Protein AF-A0A945V4K1-F1 (afdb_monomer_lite)

Foldseek 3Di:
DQPADLVQLVLLQLLLVLCVVLPNNVLSVLSPVCSVRSHPVSVVVSVVVLVVDDPVSNVSSVVNSVVVVVVPPPDPDPDDFPQDQDPVVRDTDGDD

Secondary structure (DSSP, 8-state):
--SS-HHHHHHHHHHHHHHHHTT-HHHHHHHHHHHHH--HHHHHHHHHHHHTS-HHHHHHHHHHHHHHHHT----S-------EEETTTTEEE---

pLDDT: mean 80.48, std 18.67, range [37.75, 96.69]

Structure (mmCIF, N/CA/C/O backbone):
data_AF-A0A945V4K1-F1
#
_entry.id   AF-A0A945V4K1-F1
#
loop_
_atom_site.group_PDB
_atom_site.id
_atom_site.type_symbol
_atom_site.label_atom_id
_atom_site.label_alt_id
_atom_site.label_comp_id
_atom_site.label_asym_id
_atom_site.label_entity_id
_atom_site.label_seq_id
_atom_site.pdbx_PDB_ins_code
_atom_site.Cartn_x
_atom_site.Cartn_y
_atom_site.Cartn_z
_atom_site.occupancy
_atom_site.B_iso_or_equiv
_atom_site.auth_seq_id
_atom_site.auth_comp_id
_atom_site.auth_asym_id
_atom_site.auth_atom_id
_atom_site.pdbx_PDB_model_num
ATOM 1 N N . MET A 1 1 ? 14.765 -3.618 -14.584 1.00 63.12 1 MET A N 1
ATOM 2 C CA . MET A 1 1 ? 14.737 -2.308 -13.904 1.00 63.12 1 MET A CA 1
ATOM 3 C C . MET A 1 1 ? 13.375 -2.167 -13.257 1.00 63.12 1 MET A C 1
ATOM 5 O O . MET A 1 1 ? 12.399 -2.522 -13.904 1.00 63.12 1 MET A O 1
ATOM 9 N N . SER A 1 2 ? 13.317 -1.772 -11.986 1.00 72.62 2 SER A N 1
ATOM 10 C CA . SER A 1 2 ? 12.069 -1.322 -11.365 1.00 72.62 2 SER A CA 1
ATOM 11 C C . SER A 1 2 ? 11.847 0.136 -11.744 1.00 72.62 2 SER A C 1
ATOM 13 O O . SER A 1 2 ? 12.798 0.915 -11.725 1.00 72.62 2 SER A O 1
ATOM 15 N N . ASP A 1 3 ? 10.613 0.489 -12.082 1.00 85.88 3 ASP A N 1
ATOM 16 C CA . ASP A 1 3 ? 10.243 1.863 -12.433 1.00 85.88 3 ASP A CA 1
ATOM 17 C C . ASP A 1 3 ? 9.998 2.717 -11.180 1.00 85.88 3 ASP A C 1
ATOM 19 O O . ASP A 1 3 ? 10.060 3.940 -11.227 1.00 85.88 3 ASP A O 1
ATOM 23 N N . VAL A 1 4 ? 9.697 2.054 -10.062 1.00 87.12 4 VAL A N 1
ATOM 24 C CA . VAL A 1 4 ? 9.417 2.657 -8.759 1.00 87.12 4 VAL A CA 1
ATOM 25 C C . VAL A 1 4 ? 10.637 2.499 -7.845 1.00 87.12 4 VAL A C 1
ATOM 27 O O . VAL A 1 4 ? 11.249 1.424 -7.799 1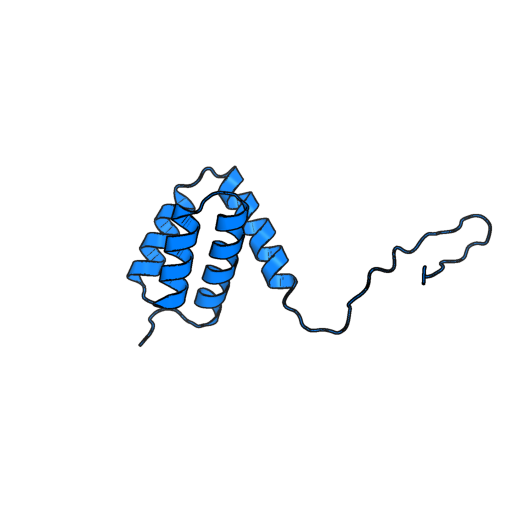.00 87.12 4 VAL A O 1
ATOM 30 N N . ASP A 1 5 ? 10.983 3.560 -7.116 1.00 90.81 5 ASP A N 1
ATOM 31 C CA . ASP A 1 5 ? 12.120 3.597 -6.192 1.00 90.81 5 ASP A CA 1
ATOM 32 C C . ASP A 1 5 ? 11.886 2.789 -4.900 1.00 90.81 5 ASP A C 1
ATOM 34 O O . ASP A 1 5 ? 10.788 2.309 -4.602 1.00 90.81 5 ASP A O 1
ATOM 38 N N . SER A 1 6 ? 12.954 2.571 -4.130 1.00 88.75 6 SER A N 1
ATOM 39 C CA . SER A 1 6 ? 12.902 1.758 -2.910 1.00 88.75 6 SER A CA 1
ATOM 40 C C . SER A 1 6 ? 12.014 2.362 -1.823 1.00 88.75 6 SER A C 1
ATOM 42 O O . SER A 1 6 ? 11.365 1.608 -1.100 1.00 88.75 6 SER A O 1
ATOM 44 N N . GLU A 1 7 ? 11.965 3.691 -1.718 1.00 89.44 7 GLU A N 1
ATOM 45 C CA . GLU A 1 7 ? 11.155 4.396 -0.722 1.00 89.44 7 GLU A CA 1
ATOM 46 C C . GLU A 1 7 ? 9.662 4.221 -1.008 1.00 89.44 7 GLU A C 1
ATOM 48 O O . GLU A 1 7 ? 8.912 3.767 -0.141 1.00 89.44 7 GLU A O 1
ATOM 53 N N . THR A 1 8 ? 9.234 4.443 -2.253 1.00 90.94 8 THR A N 1
ATOM 54 C CA . THR A 1 8 ? 7.841 4.220 -2.650 1.00 90.94 8 THR A CA 1
ATOM 55 C C . THR A 1 8 ? 7.459 2.753 -2.475 1.00 90.94 8 THR A C 1
ATOM 57 O O . THR A 1 8 ? 6.375 2.443 -1.981 1.00 90.94 8 THR A O 1
ATOM 60 N N . ARG A 1 9 ? 8.354 1.816 -2.816 1.00 92.94 9 ARG A N 1
ATOM 61 C CA . ARG A 1 9 ? 8.117 0.381 -2.586 1.00 92.94 9 ARG A CA 1
ATOM 62 C C . ARG A 1 9 ? 7.943 0.057 -1.105 1.00 92.94 9 ARG A C 1
ATOM 64 O O . ARG A 1 9 ? 7.080 -0.754 -0.777 1.00 92.94 9 ARG A O 1
ATOM 71 N N . GLN A 1 10 ? 8.712 0.685 -0.220 1.00 93.00 10 GLN A N 1
ATOM 72 C CA . GLN A 1 10 ? 8.552 0.512 1.220 1.00 93.00 10 GLN A CA 1
ATOM 73 C C . GLN A 1 10 ? 7.220 1.095 1.710 1.00 93.00 10 GLN A C 1
ATOM 75 O O . GLN A 1 10 ? 6.487 0.405 2.417 1.00 93.00 10 GLN A O 1
ATOM 80 N N . GLY A 1 11 ? 6.844 2.294 1.256 1.00 92.31 11 GLY A N 1
ATOM 81 C CA . GLY A 1 11 ? 5.536 2.884 1.556 1.00 92.31 11 GLY A CA 1
ATOM 82 C C . GLY A 1 11 ? 4.369 1.992 1.114 1.00 92.31 11 GLY A C 1
ATOM 83 O O . GLY A 1 11 ? 3.404 1.809 1.854 1.00 92.31 11 GLY A O 1
ATOM 84 N N . LEU A 1 12 ? 4.479 1.347 -0.052 1.00 94.75 12 LEU A N 1
ATOM 85 C CA . LEU A 1 12 ? 3.485 0.386 -0.539 1.00 94.75 12 LEU A CA 1
ATOM 86 C C . LEU A 1 12 ? 3.378 -0.870 0.341 1.00 94.75 12 LEU A C 1
ATOM 88 O O . LEU A 1 12 ? 2.271 -1.381 0.508 1.00 94.75 12 LEU A O 1
ATOM 92 N N . ARG A 1 13 ? 4.486 -1.365 0.915 1.00 95.75 13 ARG A N 1
ATOM 93 C CA . ARG A 1 13 ? 4.455 -2.505 1.855 1.00 95.75 13 ARG A CA 1
ATOM 94 C C . ARG A 1 13 ? 3.719 -2.148 3.134 1.00 95.75 13 ARG A C 1
ATOM 96 O O . ARG A 1 13 ? 2.828 -2.889 3.531 1.00 95.75 13 ARG A O 1
ATOM 103 N N . ILE A 1 14 ? 4.034 -0.991 3.710 1.00 94.88 14 ILE A N 1
ATOM 104 C CA . ILE A 1 14 ? 3.379 -0.509 4.930 1.00 94.88 14 ILE A CA 1
ATOM 105 C C . ILE A 1 14 ? 1.877 -0.341 4.667 1.00 94.88 14 ILE A C 1
ATOM 107 O O . ILE A 1 14 ? 1.049 -0.927 5.359 1.00 94.88 14 ILE A O 1
ATOM 111 N N . LEU A 1 15 ? 1.506 0.335 3.572 1.00 94.44 15 LEU A N 1
ATOM 112 C CA . LEU A 1 15 ? 0.103 0.455 3.167 1.00 94.44 15 LEU A CA 1
ATOM 113 C C . LEU A 1 15 ? -0.571 -0.912 2.980 1.00 94.44 15 LEU A C 1
ATOM 115 O O . LEU A 1 15 ? -1.749 -1.053 3.313 1.00 94.44 15 LEU A O 1
ATOM 119 N N . ALA A 1 16 ? 0.134 -1.921 2.458 1.00 96.06 16 ALA A N 1
ATOM 120 C CA . ALA A 1 16 ? -0.402 -3.270 2.296 1.00 96.06 16 ALA A CA 1
ATOM 121 C C . ALA A 1 16 ? -0.672 -3.958 3.644 1.00 96.06 16 ALA A C 1
ATOM 123 O O . ALA A 1 16 ? -1.756 -4.512 3.844 1.00 96.06 16 ALA A O 1
ATOM 124 N N . GLU A 1 17 ? 0.278 -3.902 4.575 1.00 94.38 17 GLU A N 1
ATOM 125 C CA . GLU A 1 17 ? 0.158 -4.478 5.920 1.00 94.38 17 GLU A CA 1
ATOM 126 C C . GLU A 1 17 ? -0.969 -3.815 6.716 1.00 94.38 17 GLU A C 1
ATOM 128 O O . GLU A 1 17 ? -1.846 -4.489 7.280 1.00 94.38 17 GLU A O 1
ATOM 133 N N . THR A 1 18 ? -1.033 -2.486 6.667 1.00 91.88 18 THR A N 1
ATOM 134 C CA . THR A 1 18 ? -2.110 -1.727 7.292 1.00 91.88 18 THR A CA 1
ATOM 135 C C . THR A 1 18 ? -3.469 -2.055 6.654 1.00 91.88 18 THR A C 1
ATOM 137 O O . THR A 1 18 ? -4.444 -2.326 7.362 1.00 91.88 18 THR A O 1
ATOM 140 N N . SER A 1 19 ? -3.542 -2.122 5.318 1.00 92.56 19 SER A N 1
ATOM 141 C CA . SER A 1 19 ? -4.762 -2.492 4.578 1.00 92.56 19 SER A CA 1
ATOM 142 C C . SER A 1 19 ? -5.261 -3.892 4.943 1.00 92.56 19 SER A C 1
ATOM 144 O O . SER A 1 19 ? -6.474 -4.106 5.038 1.00 92.56 19 SER A O 1
ATOM 146 N N . LYS A 1 20 ? -4.346 -4.844 5.175 1.00 93.19 20 LYS A N 1
ATOM 147 C CA . LYS A 1 20 ? -4.670 -6.200 5.640 1.00 93.19 20 LYS A CA 1
ATOM 148 C C . LYS A 1 20 ? -5.289 -6.161 7.037 1.00 93.19 20 LYS A C 1
ATOM 150 O O . LYS A 1 20 ? -6.323 -6.784 7.251 1.00 93.19 20 LYS A O 1
ATOM 155 N N . THR A 1 21 ? -4.713 -5.374 7.945 1.00 90.12 21 THR A N 1
ATOM 156 C CA . THR A 1 21 ? -5.210 -5.213 9.324 1.00 90.12 21 THR A CA 1
ATOM 157 C C . THR A 1 21 ? -6.619 -4.612 9.373 1.00 90.12 21 THR A C 1
ATOM 159 O O . THR A 1 21 ? -7.438 -5.019 10.189 1.00 90.12 21 THR A O 1
ATOM 162 N N . ILE A 1 22 ? -6.928 -3.677 8.471 1.00 86.31 22 ILE A N 1
ATOM 163 C CA . ILE A 1 22 ? -8.238 -3.002 8.385 1.00 86.31 22 ILE A CA 1
ATOM 164 C C . ILE A 1 22 ? -9.291 -3.855 7.636 1.00 86.31 22 ILE A C 1
ATOM 166 O O . ILE A 1 22 ? -10.458 -3.478 7.522 1.00 86.31 22 ILE A O 1
ATOM 170 N N . GLY A 1 23 ? -8.915 -5.038 7.135 1.00 89.25 23 GLY A N 1
ATOM 171 C CA . GLY A 1 23 ? -9.835 -5.965 6.466 1.00 89.25 23 GLY A CA 1
ATOM 172 C C . GLY A 1 23 ? -10.057 -5.665 4.981 1.00 89.25 23 GLY A C 1
ATOM 173 O O . GLY A 1 23 ? -11.078 -6.040 4.409 1.00 89.25 23 GLY A O 1
ATOM 174 N N . THR A 1 24 ? -9.109 -4.988 4.326 1.00 91.69 24 THR A N 1
ATOM 175 C CA . THR A 1 24 ? -9.131 -4.708 2.877 1.00 91.69 24 THR A CA 1
ATOM 176 C C . THR A 1 24 ? -8.124 -5.581 2.123 1.00 91.69 24 THR A C 1
ATOM 178 O O . THR A 1 24 ? -7.276 -5.100 1.372 1.00 91.69 24 THR A O 1
ATOM 181 N N . GLU A 1 25 ? -8.214 -6.903 2.303 1.00 92.31 25 GLU A N 1
ATOM 182 C CA . GLU A 1 25 ? -7.226 -7.863 1.783 1.00 92.31 25 GLU A CA 1
ATOM 183 C C . GLU A 1 25 ? -6.982 -7.767 0.271 1.00 92.31 25 GLU A C 1
ATOM 185 O O . GLU A 1 25 ? -5.848 -7.903 -0.186 1.00 92.31 25 GLU A O 1
ATOM 190 N N . GLY A 1 26 ? -8.028 -7.518 -0.525 1.00 92.69 26 GLY A N 1
ATOM 191 C CA . GLY A 1 26 ? -7.890 -7.367 -1.976 1.00 92.69 26 GLY A CA 1
ATOM 192 C C . GLY A 1 26 ? -7.022 -6.168 -2.373 1.00 92.69 26 GLY A C 1
ATOM 193 O O . GLY A 1 26 ? -6.296 -6.235 -3.365 1.00 92.69 26 GLY A O 1
ATOM 194 N N . VAL A 1 27 ? -7.058 -5.098 -1.574 1.00 94.38 27 VAL A N 1
ATOM 195 C CA . VAL A 1 27 ? -6.215 -3.908 -1.747 1.00 94.38 27 VAL A CA 1
ATOM 196 C C . VAL A 1 27 ? -4.801 -4.201 -1.256 1.00 94.38 27 VAL A C 1
ATOM 198 O O . VAL A 1 27 ? -3.845 -3.958 -1.990 1.00 94.38 27 VAL A O 1
ATOM 201 N N . ALA A 1 28 ? -4.674 -4.834 -0.086 1.00 96.19 28 ALA A N 1
ATOM 202 C CA . ALA A 1 28 ? -3.394 -5.256 0.479 1.00 96.19 28 ALA A CA 1
ATOM 203 C C . ALA A 1 28 ? -2.575 -6.111 -0.499 1.00 96.19 28 ALA A C 1
ATOM 205 O O . ALA A 1 28 ? -1.406 -5.829 -0.743 1.00 96.19 28 ALA A O 1
ATOM 206 N N . ARG A 1 29 ? -3.200 -7.110 -1.139 1.00 96.31 29 ARG A N 1
ATOM 207 C CA . ARG A 1 29 ? -2.523 -7.972 -2.124 1.00 96.31 29 ARG A CA 1
ATOM 208 C C . ARG A 1 29 ? -1.992 -7.188 -3.324 1.00 96.31 29 ARG A C 1
ATOM 210 O O . ARG A 1 29 ? -0.909 -7.489 -3.815 1.00 96.31 29 ARG A O 1
ATOM 217 N N . ARG A 1 30 ? -2.736 -6.188 -3.809 1.00 95.56 30 ARG A N 1
ATOM 218 C CA . ARG A 1 30 ? -2.319 -5.383 -4.971 1.00 95.56 30 ARG A CA 1
ATOM 219 C C . ARG A 1 30 ? -1.227 -4.378 -4.611 1.00 95.56 30 ARG A C 1
ATOM 221 O O . ARG A 1 30 ? -0.298 -4.216 -5.394 1.00 95.56 30 ARG A O 1
ATOM 228 N N . LEU A 1 31 ? -1.296 -3.775 -3.425 1.00 96.12 31 LEU A N 1
ATOM 229 C CA . LEU A 1 31 ? -0.231 -2.923 -2.888 1.00 96.12 31 LEU A CA 1
ATOM 230 C C . LEU A 1 31 ? 1.068 -3.713 -2.681 1.00 96.12 31 LEU A C 1
ATOM 232 O O . LEU A 1 31 ? 2.123 -3.277 -3.135 1.00 96.12 31 LEU A O 1
ATOM 236 N N . LEU A 1 32 ? 0.983 -4.912 -2.094 1.00 96.69 32 LEU A N 1
ATOM 237 C CA . LEU A 1 32 ? 2.140 -5.788 -1.907 1.00 96.69 32 LEU A CA 1
ATOM 238 C C . LEU A 1 32 ? 2.749 -6.202 -3.251 1.00 96.69 32 LEU A C 1
ATOM 240 O O . LEU A 1 32 ? 3.954 -6.076 -3.440 1.00 96.69 32 LEU A O 1
ATOM 244 N N . LYS A 1 33 ? 1.919 -6.592 -4.227 1.00 96.25 33 LYS A N 1
ATOM 245 C CA . LYS A 1 33 ? 2.388 -6.910 -5.582 1.00 96.25 33 LYS A CA 1
ATOM 246 C C . LYS A 1 33 ? 3.113 -5.725 -6.232 1.00 96.25 33 LYS A C 1
ATOM 248 O O . LYS A 1 33 ? 4.166 -5.910 -6.843 1.00 96.25 33 LYS A O 1
ATOM 253 N N . ALA A 1 34 ? 2.582 -4.508 -6.108 1.00 95.38 34 ALA A N 1
ATOM 254 C CA . ALA A 1 34 ? 3.239 -3.303 -6.616 1.00 95.38 34 ALA A CA 1
ATOM 255 C C . ALA A 1 34 ? 4.587 -3.051 -5.920 1.00 95.38 34 ALA A C 1
ATOM 257 O O . ALA A 1 34 ? 5.573 -2.724 -6.580 1.00 95.38 34 ALA A O 1
ATOM 258 N N . ALA A 1 35 ? 4.663 -3.288 -4.608 1.00 95.38 35 ALA A N 1
ATOM 259 C CA . ALA A 1 35 ? 5.906 -3.202 -3.853 1.00 95.38 35 ALA A CA 1
ATOM 260 C C . ALA A 1 35 ? 6.933 -4.280 -4.239 1.00 95.38 35 ALA A C 1
ATOM 262 O O . ALA A 1 35 ? 8.135 -4.023 -4.228 1.00 95.38 35 ALA A O 1
ATOM 263 N N . GLU A 1 36 ? 6.506 -5.496 -4.569 1.00 94.75 36 GLU A N 1
ATOM 264 C CA . GLU A 1 36 ? 7.392 -6.601 -4.958 1.00 94.75 36 GLU A CA 1
ATOM 265 C C . GLU A 1 36 ? 7.930 -6.435 -6.379 1.00 94.75 36 GLU A C 1
ATOM 267 O O . GLU A 1 36 ? 9.128 -6.591 -6.616 1.00 94.75 36 GLU A O 1
ATOM 272 N N . THR A 1 37 ? 7.054 -6.068 -7.312 1.00 94.56 37 THR A N 1
ATOM 273 C CA . THR A 1 37 ? 7.390 -5.918 -8.733 1.00 94.56 37 THR A CA 1
ATOM 274 C C . THR A 1 37 ? 8.108 -4.603 -9.029 1.00 94.56 37 THR A C 1
ATOM 276 O O . THR A 1 37 ? 8.961 -4.560 -9.914 1.00 94.56 37 THR A O 1
ATOM 279 N N . GLY A 1 38 ? 7.771 -3.525 -8.311 1.00 91.44 38 GLY A N 1
ATOM 280 C CA . GLY A 1 38 ? 8.281 -2.179 -8.577 1.00 91.44 38 GLY A CA 1
ATOM 281 C C . GLY A 1 38 ? 7.923 -1.651 -9.970 1.00 91.44 38 GLY A C 1
ATOM 282 O O . GLY A 1 38 ? 8.607 -0.757 -10.465 1.00 91.44 38 GLY A O 1
ATOM 283 N N . ARG A 1 39 ? 6.907 -2.227 -10.630 1.00 94.25 39 ARG A N 1
ATOM 284 C CA . ARG A 1 39 ? 6.456 -1.818 -11.968 1.00 94.25 39 ARG A CA 1
ATOM 285 C C . ARG A 1 39 ? 5.450 -0.681 -11.863 1.00 94.25 39 ARG A C 1
ATOM 287 O O . ARG A 1 39 ? 4.539 -0.731 -11.034 1.00 94.25 39 ARG A O 1
ATOM 294 N N . SER A 1 40 ? 5.557 0.295 -12.761 1.00 91.19 40 SER A N 1
ATOM 295 C CA . SER A 1 40 ? 4.627 1.434 -12.797 1.00 91.19 40 SER A CA 1
ATOM 296 C C . SER A 1 40 ? 3.169 1.013 -13.002 1.00 91.19 40 SER A C 1
ATOM 298 O O . SER A 1 40 ? 2.269 1.611 -12.414 1.00 91.19 40 SER A O 1
ATOM 300 N N . ASP A 1 41 ? 2.920 -0.029 -13.798 1.00 94.19 41 ASP A N 1
ATOM 301 C CA . ASP A 1 41 ? 1.562 -0.518 -14.066 1.00 94.19 41 ASP A CA 1
ATOM 302 C C . ASP A 1 41 ? 0.915 -1.132 -12.821 1.00 94.19 41 ASP A C 1
ATOM 304 O O . ASP A 1 41 ? -0.244 -0.846 -12.512 1.00 94.19 41 ASP A O 1
ATOM 308 N N . ASP A 1 42 ? 1.677 -1.933 -12.069 1.00 94.19 42 ASP A N 1
ATOM 309 C CA . ASP A 1 42 ? 1.208 -2.528 -10.818 1.00 94.19 42 ASP A CA 1
ATOM 310 C C . ASP A 1 42 ? 0.970 -1.438 -9.759 1.00 94.19 42 ASP A C 1
ATOM 312 O O . ASP A 1 42 ? -0.047 -1.475 -9.062 1.00 94.19 42 ASP A O 1
ATOM 316 N N . TYR A 1 43 ? 1.837 -0.418 -9.696 1.00 93.56 43 TYR A N 1
ATOM 317 C CA . TYR A 1 43 ? 1.629 0.763 -8.851 1.00 93.56 43 TYR A CA 1
ATOM 318 C C . TYR A 1 43 ? 0.339 1.509 -9.206 1.00 93.56 43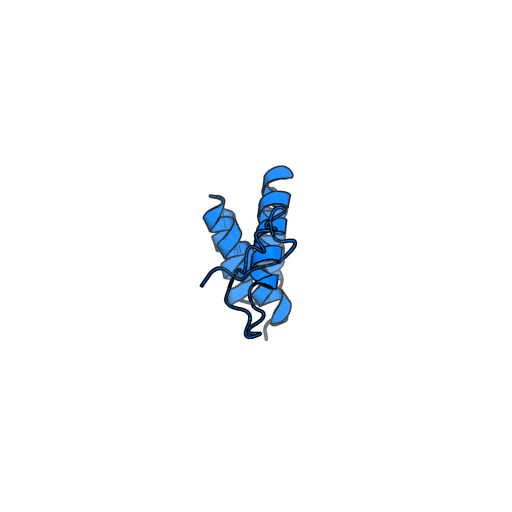 TYR A C 1
ATOM 320 O O . TYR A 1 43 ? -0.488 1.760 -8.328 1.00 93.56 43 TYR A O 1
ATOM 328 N N . ARG A 1 44 ? 0.124 1.822 -10.490 1.00 94.88 44 ARG A N 1
ATOM 329 C CA . ARG A 1 44 ? -1.091 2.506 -10.960 1.00 94.88 44 ARG A CA 1
ATOM 330 C C . ARG A 1 44 ? -2.342 1.704 -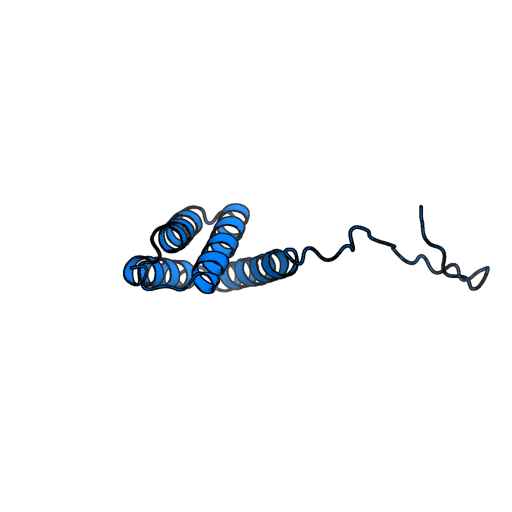10.617 1.00 94.88 44 ARG A C 1
ATOM 332 O O . ARG A 1 44 ? -3.288 2.264 -10.069 1.00 94.88 44 ARG A O 1
ATOM 339 N N . ALA A 1 45 ? -2.329 0.396 -10.868 1.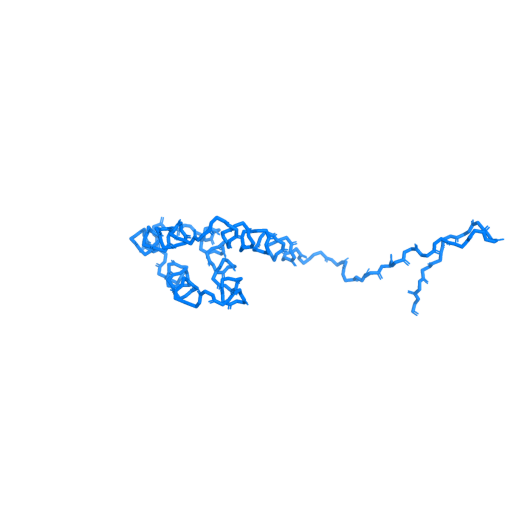00 94.69 45 ALA A N 1
ATOM 340 C CA . ALA A 1 45 ? -3.445 -0.482 -10.537 1.00 94.69 45 ALA A CA 1
ATOM 341 C C . ALA A 1 45 ? -3.731 -0.510 -9.025 1.00 94.69 45 ALA A C 1
ATOM 343 O O . ALA A 1 45 ? -4.892 -0.424 -8.616 1.00 94.69 45 ALA A O 1
ATOM 344 N N . ALA A 1 46 ? -2.692 -0.599 -8.190 1.00 94.75 46 ALA A N 1
ATOM 345 C CA . ALA A 1 46 ? -2.835 -0.567 -6.738 1.00 94.75 46 ALA A CA 1
ATOM 346 C C . ALA A 1 46 ? -3.389 0.782 -6.249 1.00 94.75 46 ALA A C 1
ATOM 348 O O . ALA A 1 46 ? -4.327 0.801 -5.452 1.00 94.75 46 ALA A O 1
ATOM 349 N N . ALA A 1 47 ? -2.885 1.898 -6.784 1.00 93.62 47 ALA A N 1
ATOM 350 C CA . ALA A 1 47 ? -3.342 3.243 -6.451 1.00 93.62 47 ALA A CA 1
ATOM 351 C C . ALA A 1 47 ? -4.812 3.472 -6.831 1.00 93.62 47 ALA A C 1
ATOM 353 O O . ALA A 1 47 ? -5.578 3.988 -6.020 1.00 93.62 47 ALA A O 1
ATOM 354 N N . THR A 1 48 ? -5.243 3.047 -8.025 1.00 95.44 48 THR A N 1
ATOM 355 C CA . THR A 1 48 ? -6.651 3.139 -8.450 1.00 95.44 48 THR A CA 1
ATOM 356 C C . THR A 1 48 ? -7.582 2.440 -7.465 1.00 95.44 48 THR A C 1
ATOM 358 O O . THR A 1 48 ? -8.640 2.961 -7.120 1.00 95.44 48 THR A O 1
ATOM 361 N N . ILE A 1 49 ? -7.182 1.272 -6.972 1.00 94.19 49 ILE A N 1
ATOM 362 C CA . ILE A 1 49 ? -8.038 0.446 -6.116 1.00 94.19 49 ILE A CA 1
ATOM 363 C C . ILE A 1 49 ? -8.021 0.928 -4.685 1.00 94.19 49 ILE A C 1
ATOM 365 O O . ILE A 1 49 ? -9.072 0.989 -4.052 1.00 94.19 49 ILE A O 1
ATOM 369 N N . PHE A 1 50 ? -6.857 1.342 -4.198 1.00 93.75 50 PHE A N 1
ATOM 370 C CA . PHE A 1 50 ? -6.770 2.048 -2.936 1.00 93.75 50 PHE A CA 1
ATOM 371 C C . PHE A 1 50 ? -7.677 3.285 -2.951 1.00 93.75 50 PHE A C 1
ATOM 373 O O . PHE A 1 50 ? -8.475 3.463 -2.039 1.00 93.75 50 PHE A O 1
ATOM 380 N N . ASN A 1 51 ? -7.645 4.081 -4.027 1.00 94.19 51 ASN A N 1
ATOM 381 C CA . ASN A 1 51 ? -8.486 5.270 -4.192 1.00 94.19 51 ASN A CA 1
ATOM 382 C C . ASN A 1 51 ? -9.983 4.974 -4.356 1.00 94.19 51 ASN A C 1
ATOM 384 O O . ASN A 1 51 ? -10.792 5.858 -4.089 1.00 94.19 51 ASN A O 1
ATOM 388 N N . SER A 1 52 ? -10.353 3.753 -4.751 1.00 94.88 52 SER A N 1
ATOM 389 C CA . SER A 1 52 ? -11.754 3.317 -4.822 1.00 94.88 52 SER A CA 1
ATOM 390 C C . SER A 1 52 ? -12.372 3.003 -3.454 1.00 94.88 52 SER A C 1
ATOM 392 O O . SER A 1 52 ? -13.589 2.866 -3.349 1.00 94.88 52 SER A O 1
ATOM 394 N N . LEU A 1 53 ? -11.557 2.892 -2.398 1.00 93.12 53 LEU A N 1
ATOM 395 C CA . LEU A 1 53 ? -12.061 2.700 -1.041 1.00 93.12 53 LEU A CA 1
ATOM 396 C C . LEU A 1 53 ? -12.823 3.947 -0.544 1.00 93.12 53 LEU A C 1
ATOM 398 O O . LEU A 1 53 ? -12.457 5.078 -0.891 1.00 93.12 53 LEU A O 1
ATOM 402 N N . PRO A 1 54 ? -13.828 3.768 0.340 1.00 93.94 54 PRO A N 1
ATOM 403 C CA . PRO A 1 54 ? -14.459 4.877 1.050 1.00 93.94 54 PRO A CA 1
ATOM 404 C C . PRO A 1 54 ? -13.415 5.784 1.705 1.00 93.94 54 PRO A C 1
ATOM 406 O O . PRO A 1 54 ? -12.398 5.297 2.204 1.00 93.94 54 PRO A O 1
ATOM 409 N N . LEU A 1 55 ? -13.665 7.097 1.705 1.00 91.38 55 LEU A N 1
ATOM 410 C CA . LEU A 1 55 ? -12.716 8.093 2.214 1.00 91.38 55 LEU A CA 1
ATOM 411 C C . LEU A 1 55 ? -12.250 7.763 3.640 1.00 91.38 55 LEU A C 1
ATOM 413 O O . LEU A 1 55 ? -11.051 7.720 3.882 1.00 91.38 55 LEU A O 1
ATOM 417 N N . GLU A 1 56 ? -13.178 7.410 4.529 1.00 89.75 56 GLU A N 1
ATOM 418 C CA . GLU A 1 56 ? -12.890 7.041 5.922 1.00 89.75 56 GLU A CA 1
ATOM 419 C C . GLU A 1 56 ? -11.902 5.871 6.037 1.00 89.75 56 GLU A C 1
ATOM 421 O O . GLU A 1 56 ? -10.999 5.883 6.872 1.00 89.75 56 GLU A O 1
ATOM 426 N N . LYS A 1 57 ? -12.016 4.867 5.154 1.00 89.81 57 LYS A N 1
ATOM 427 C CA . LYS A 1 57 ? -11.078 3.736 5.131 1.00 89.81 57 LYS A CA 1
ATOM 428 C C . LYS A 1 57 ? -9.704 4.159 4.625 1.00 89.81 57 LYS A C 1
ATOM 430 O O . LYS A 1 57 ? -8.702 3.693 5.156 1.00 89.81 57 LYS A O 1
ATOM 435 N N . ARG A 1 58 ? -9.644 5.035 3.616 1.00 92.25 58 ARG A N 1
ATOM 436 C CA . ARG A 1 58 ? -8.371 5.554 3.088 1.00 92.25 58 ARG A CA 1
ATOM 437 C C . ARG A 1 58 ? -7.629 6.376 4.133 1.00 92.25 58 ARG A C 1
ATOM 439 O O . ARG A 1 58 ? -6.432 6.174 4.296 1.00 92.25 58 ARG A O 1
ATOM 446 N N . GLU A 1 59 ? -8.342 7.248 4.839 1.00 93.06 59 GLU A N 1
ATOM 447 C CA . GLU A 1 59 ? -7.821 8.042 5.956 1.00 93.06 59 GLU A CA 1
ATOM 448 C C . GLU A 1 59 ? -7.292 7.124 7.063 1.00 93.06 59 GLU A C 1
ATOM 450 O O . GLU A 1 59 ? -6.120 7.201 7.414 1.00 93.06 59 GLU A O 1
ATOM 455 N N . SER A 1 60 ? -8.102 6.163 7.523 1.00 90.06 60 SER A N 1
ATOM 456 C CA . SER A 1 60 ? -7.699 5.209 8.565 1.00 90.06 60 SER A CA 1
ATOM 457 C C . SER A 1 60 ? -6.447 4.406 8.186 1.00 90.06 60 SER A C 1
ATOM 459 O O . SER A 1 60 ? -5.539 4.256 9.007 1.00 90.06 60 SER A O 1
ATOM 461 N N . ILE A 1 61 ? -6.359 3.935 6.934 1.00 90.69 61 ILE A N 1
ATOM 462 C CA . ILE A 1 61 ? -5.167 3.236 6.441 1.00 90.69 61 ILE A CA 1
ATOM 463 C C . ILE A 1 61 ? -3.963 4.182 6.394 1.00 90.69 61 ILE A C 1
ATOM 465 O O . ILE A 1 61 ? -2.890 3.794 6.840 1.00 90.69 61 ILE A O 1
ATOM 469 N N . ARG A 1 62 ? -4.114 5.414 5.892 1.00 90.69 62 ARG A N 1
ATOM 470 C CA . ARG A 1 62 ? -3.008 6.383 5.818 1.00 90.69 62 ARG A CA 1
ATOM 471 C C . ARG A 1 62 ? -2.477 6.749 7.194 1.00 90.69 62 ARG A C 1
ATOM 473 O O . ARG A 1 62 ? -1.284 6.610 7.416 1.00 90.69 62 ARG A O 1
ATOM 480 N N . THR A 1 63 ? -3.342 7.129 8.129 1.00 90.12 63 THR A N 1
ATOM 481 C CA . THR A 1 63 ? -2.928 7.520 9.483 1.00 90.12 63 THR A CA 1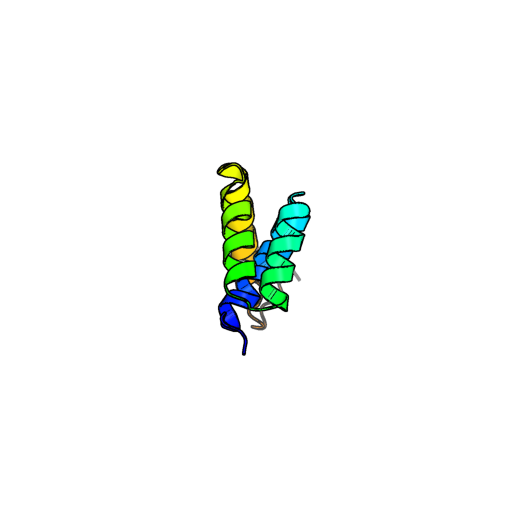
ATOM 482 C C . THR A 1 63 ? -2.187 6.387 10.194 1.00 90.12 63 THR A C 1
ATOM 484 O O . THR A 1 63 ? -1.159 6.614 10.838 1.00 90.12 63 THR A O 1
ATOM 487 N N . LYS A 1 64 ? -2.668 5.145 10.058 1.00 89.44 64 LYS A N 1
ATOM 488 C CA . LYS A 1 64 ? -2.007 3.988 10.671 1.00 89.44 64 LYS A CA 1
ATOM 489 C C . LYS A 1 64 ? -0.704 3.622 9.953 1.00 89.44 64 LYS A C 1
ATOM 491 O O . LYS A 1 64 ? 0.286 3.378 10.632 1.00 89.44 64 LYS A O 1
ATOM 496 N N . ALA A 1 65 ? -0.664 3.691 8.624 1.00 89.19 65 ALA A N 1
ATOM 497 C CA . ALA A 1 65 ? 0.556 3.480 7.848 1.00 89.19 65 ALA A CA 1
ATOM 498 C C . ALA A 1 65 ? 1.630 4.538 8.153 1.00 89.19 65 ALA A C 1
ATOM 500 O O . ALA A 1 65 ? 2.796 4.201 8.307 1.00 89.19 65 ALA A O 1
ATOM 501 N N . GLU A 1 66 ? 1.259 5.811 8.303 1.00 87.56 66 GLU A N 1
ATOM 502 C CA . GLU A 1 66 ? 2.175 6.880 8.722 1.00 87.56 66 GLU A CA 1
ATOM 503 C C . GLU A 1 66 ? 2.714 6.651 10.138 1.00 87.56 66 GLU A C 1
ATOM 505 O O . GLU A 1 66 ? 3.884 6.924 10.404 1.00 87.56 66 GLU A O 1
ATOM 510 N N . SER A 1 67 ? 1.882 6.129 11.043 1.00 84.69 67 SER A N 1
ATOM 511 C CA . SER A 1 67 ? 2.308 5.762 12.399 1.00 84.69 67 SER A CA 1
ATOM 512 C C . SER A 1 67 ? 3.284 4.580 12.377 1.00 84.69 67 SER A C 1
ATOM 514 O O . SER A 1 67 ? 4.302 4.617 13.060 1.00 84.69 67 SER A O 1
ATOM 516 N N . GLU A 1 68 ? 3.013 3.561 11.557 1.00 80.56 68 GLU A N 1
ATOM 517 C CA . GLU A 1 68 ? 3.897 2.405 11.357 1.00 80.56 68 GLU A CA 1
ATOM 518 C C . GLU A 1 68 ? 5.219 2.821 10.693 1.00 80.56 68 GLU A C 1
ATOM 520 O O . GLU A 1 68 ? 6.278 2.386 11.128 1.00 80.56 68 GLU A O 1
ATOM 525 N N . ALA A 1 69 ? 5.188 3.733 9.717 1.00 80.56 69 ALA A N 1
ATOM 526 C CA . ALA A 1 69 ? 6.386 4.276 9.076 1.00 80.56 69 ALA A CA 1
ATOM 527 C C . ALA A 1 69 ? 7.264 5.080 10.049 1.00 80.56 69 ALA A C 1
ATOM 529 O O . ALA A 1 69 ? 8.485 4.966 10.005 1.00 80.56 69 ALA A O 1
ATOM 530 N N . LYS A 1 70 ? 6.650 5.856 10.954 1.00 70.31 70 LYS A N 1
ATOM 531 C CA . LYS A 1 70 ? 7.351 6.591 12.023 1.00 70.31 70 LYS A CA 1
ATOM 532 C C . LYS A 1 70 ? 7.871 5.683 13.142 1.00 70.31 70 LYS A C 1
ATOM 534 O O . LYS A 1 70 ? 8.816 6.057 13.821 1.00 70.31 70 LYS A O 1
ATOM 539 N N . GLY A 1 71 ? 7.268 4.508 13.333 1.00 59.47 71 GLY A N 1
ATOM 540 C CA . GLY A 1 71 ? 7.714 3.494 14.295 1.00 59.47 71 GLY A CA 1
ATOM 541 C C . GLY A 1 71 ? 8.951 2.703 13.852 1.00 59.47 71 GLY A C 1
ATOM 542 O O . GLY A 1 71 ? 9.506 1.960 14.654 1.00 59.47 71 GLY A O 1
ATOM 543 N N . ILE A 1 72 ? 9.403 2.866 12.602 1.00 49.38 72 ILE A N 1
ATOM 544 C CA . ILE A 1 72 ? 10.662 2.310 12.080 1.00 49.38 72 ILE A CA 1
ATOM 545 C C . ILE A 1 72 ? 11.748 3.403 12.117 1.00 49.38 72 ILE A C 1
ATOM 547 O O . ILE A 1 72 ? 12.429 3.672 11.132 1.00 49.38 72 ILE A O 1
ATOM 551 N N . ASP A 1 73 ? 11.905 4.056 13.267 1.00 39.78 73 ASP A N 1
ATOM 552 C CA . ASP A 1 73 ? 13.164 4.691 13.654 1.00 39.78 73 ASP A CA 1
ATOM 553 C C . ASP A 1 73 ? 13.809 3.765 14.696 1.00 39.78 73 ASP A C 1
ATOM 555 O O . ASP A 1 73 ? 13.296 3.667 15.812 1.00 39.78 73 ASP A O 1
ATOM 559 N N . PRO A 1 74 ? 14.884 3.018 14.379 1.00 41.56 74 PRO A N 1
ATOM 560 C CA . PRO A 1 74 ? 15.640 2.293 15.389 1.00 41.56 74 PRO A CA 1
ATOM 561 C C . PRO A 1 74 ? 16.559 3.273 16.134 1.00 41.56 74 PRO A C 1
ATOM 563 O O . PRO A 1 74 ? 17.781 3.134 16.130 1.00 41.56 74 PRO A O 1
ATOM 566 N N . GLY A 1 75 ? 15.974 4.288 16.760 1.00 37.75 75 GLY A N 1
ATOM 567 C CA . GLY A 1 75 ? 16.583 5.024 17.854 1.00 37.75 75 GLY A CA 1
ATOM 568 C C . GLY A 1 75 ? 16.294 4.278 19.159 1.00 37.75 75 GLY A C 1
ATOM 569 O O . GLY A 1 75 ? 15.187 3.767 19.334 1.00 37.75 75 GLY A O 1
ATOM 570 N N . PRO A 1 76 ? 17.251 4.167 20.096 1.00 42.56 76 PRO A N 1
ATOM 571 C CA . PRO A 1 76 ? 17.010 3.517 21.375 1.00 42.56 76 PRO A CA 1
ATOM 572 C C . PRO A 1 76 ? 16.084 4.408 22.205 1.00 42.56 76 PRO A C 1
ATOM 574 O O . PRO A 1 76 ? 16.547 5.262 22.945 1.00 42.56 76 PRO A O 1
ATOM 577 N N . ASN A 1 77 ? 14.777 4.240 22.048 1.00 42.88 77 ASN A N 1
ATOM 578 C CA . ASN A 1 77 ? 13.765 4.719 22.984 1.00 42.88 77 ASN A CA 1
ATOM 579 C C . ASN A 1 77 ? 12.580 3.746 22.984 1.00 42.88 77 ASN A C 1
ATOM 581 O O . ASN A 1 77 ? 11.410 4.120 22.925 1.00 42.88 77 ASN A O 1
ATOM 585 N N . ASP A 1 78 ? 12.901 2.459 23.107 1.00 50.88 78 ASP A N 1
ATOM 586 C CA . ASP A 1 78 ? 12.063 1.582 23.908 1.00 50.88 78 ASP A CA 1
ATOM 587 C C . ASP A 1 78 ? 12.046 2.158 25.327 1.00 50.88 78 ASP A C 1
ATOM 589 O O . ASP A 1 78 ? 13.035 2.073 26.054 1.00 50.88 78 ASP A O 1
ATOM 593 N N . LEU A 1 79 ? 10.938 2.801 25.686 1.00 45.44 79 LEU A N 1
ATOM 594 C CA . LEU A 1 79 ? 10.140 2.523 26.882 1.00 45.44 79 LEU A CA 1
ATOM 595 C C . LEU A 1 79 ? 9.365 3.779 27.268 1.00 45.44 79 LEU A C 1
ATOM 597 O O . LEU A 1 79 ? 9.917 4.845 27.532 1.00 45.44 79 LEU A O 1
ATOM 601 N N . LYS A 1 80 ? 8.048 3.603 27.352 1.00 52.12 80 LYS A N 1
ATOM 602 C CA . LYS A 1 80 ? 7.157 4.485 28.092 1.00 52.12 80 LYS A CA 1
ATOM 603 C C . LYS A 1 80 ? 7.780 4.841 29.439 1.00 52.12 80 LYS A C 1
ATOM 605 O O . LYS A 1 80 ? 8.135 3.950 30.207 1.00 52.12 80 LYS A O 1
ATOM 610 N N . GLN A 1 81 ? 7.800 6.121 29.760 1.00 45.22 81 GLN A N 1
ATOM 611 C CA . GLN A 1 81 ? 7.723 6.551 31.144 1.00 45.22 81 GLN A CA 1
ATOM 612 C C . GLN A 1 81 ? 6.509 7.464 31.198 1.00 45.22 81 GLN A C 1
ATOM 614 O O . GLN A 1 81 ? 6.577 8.629 30.822 1.00 45.22 81 GLN A O 1
ATOM 619 N N . ASP A 1 82 ? 5.361 6.883 31.548 1.00 51.16 82 ASP A N 1
ATOM 620 C CA . ASP A 1 82 ? 4.202 7.657 31.973 1.00 51.16 82 ASP A CA 1
ATOM 621 C C . ASP A 1 82 ? 4.655 8.456 33.206 1.00 51.16 82 ASP A C 1
ATOM 623 O O . ASP A 1 82 ? 4.783 7.909 34.302 1.00 51.16 82 ASP A O 1
ATOM 627 N N . GLU A 1 83 ? 5.000 9.728 33.010 1.00 54.56 83 GLU A N 1
ATOM 628 C CA . GLU A 1 83 ? 5.334 10.649 34.092 1.00 54.56 83 GLU A CA 1
ATOM 629 C C . GLU A 1 83 ? 4.083 10.847 34.954 1.00 54.56 83 GLU A C 1
ATOM 631 O O . GLU A 1 83 ? 3.188 11.632 34.636 1.00 54.56 83 GLU A O 1
ATOM 636 N N . VAL A 1 84 ? 3.983 10.102 36.054 1.00 55.53 84 VAL A N 1
ATOM 637 C CA . VAL A 1 84 ? 2.907 10.296 37.026 1.00 55.53 84 VAL A CA 1
ATOM 638 C C . VAL A 1 84 ? 3.310 11.451 37.938 1.00 55.53 84 VAL A C 1
ATOM 640 O O . VAL A 1 84 ? 4.121 11.287 38.851 1.00 55.53 84 VAL A O 1
ATOM 643 N N . TYR A 1 85 ? 2.7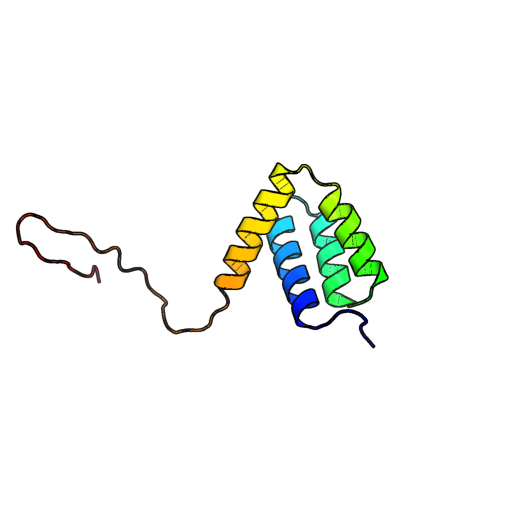55 12.638 37.686 1.00 49.56 85 TYR A N 1
ATOM 644 C CA . TYR A 1 85 ? 2.910 13.789 38.577 1.00 49.56 85 TYR A CA 1
ATOM 645 C C . TYR A 1 85 ? 2.263 13.489 39.937 1.00 49.56 85 TYR A C 1
ATOM 647 O O . TYR A 1 85 ? 1.058 13.235 40.012 1.00 49.56 85 TYR A O 1
ATOM 655 N N . ASN A 1 86 ? 3.056 13.523 41.015 1.00 56.19 86 ASN A N 1
ATOM 656 C CA . ASN A 1 86 ? 2.552 13.387 42.379 1.00 56.19 86 ASN A CA 1
ATOM 657 C C . ASN A 1 86 ? 2.433 14.774 43.049 1.00 56.19 86 ASN A C 1
ATOM 659 O O . ASN A 1 86 ? 3.444 15.315 43.511 1.00 56.19 86 ASN A O 1
ATOM 663 N N . PRO A 1 87 ? 1.220 15.351 43.159 1.00 54.84 87 PRO A N 1
ATOM 664 C CA . PRO A 1 87 ? 1.020 16.702 43.692 1.00 54.84 87 PRO A CA 1
ATOM 665 C C . PRO A 1 87 ? 1.289 16.817 45.198 1.00 54.84 87 PRO A C 1
ATOM 667 O O . PRO A 1 87 ? 1.309 17.918 45.735 1.00 54.84 87 PRO A O 1
ATOM 670 N N . THR A 1 88 ? 1.466 15.701 45.915 1.00 62.47 88 THR A N 1
ATOM 671 C CA . THR A 1 88 ? 1.718 15.726 47.367 1.00 62.47 88 THR A CA 1
ATOM 672 C C . THR A 1 88 ? 3.191 15.967 47.705 1.00 62.47 88 THR A C 1
ATOM 674 O O . THR A 1 88 ? 3.499 16.464 48.784 1.00 62.47 88 THR A O 1
ATOM 677 N N . THR A 1 89 ? 4.106 15.638 46.791 1.00 63.53 89 THR A N 1
ATOM 678 C CA . THR A 1 89 ? 5.560 15.756 47.003 1.00 63.53 89 THR A CA 1
ATOM 679 C C . THR A 1 89 ? 6.258 16.639 45.969 1.00 63.53 89 THR A C 1
ATOM 681 O O . THR A 1 89 ? 7.482 16.736 46.016 1.00 63.53 89 THR A O 1
ATOM 684 N N . ASP A 1 90 ? 5.492 17.232 45.044 1.00 56.41 90 ASP A N 1
ATOM 685 C CA . ASP A 1 90 ? 5.941 18.039 43.897 1.00 56.41 90 ASP A CA 1
ATOM 686 C C . ASP A 1 90 ? 7.141 17.423 43.155 1.00 56.41 90 ASP A C 1
ATOM 688 O O . ASP A 1 90 ? 8.159 18.061 42.902 1.00 56.41 90 ASP A O 1
ATOM 692 N N . GLN A 1 91 ? 7.054 16.124 42.858 1.00 58.03 91 GLN A N 1
ATOM 693 C CA . GLN A 1 91 ? 8.125 15.381 42.193 1.00 58.03 91 GLN A CA 1
ATOM 694 C C . GLN A 1 91 ? 7.569 14.478 41.097 1.00 58.03 91 GLN A C 1
ATOM 696 O O . GLN A 1 91 ? 6.537 13.824 41.268 1.00 58.03 91 GLN A O 1
ATOM 701 N N . ILE A 1 92 ? 8.297 14.432 39.981 1.00 55.97 92 ILE A N 1
ATOM 702 C CA . ILE A 1 92 ? 8.052 13.522 38.863 1.00 55.97 92 ILE A CA 1
ATOM 703 C C . ILE A 1 92 ? 8.874 12.262 39.119 1.00 55.97 92 ILE A C 1
ATOM 705 O O . ILE A 1 92 ? 10.082 12.338 39.340 1.00 55.97 92 ILE A O 1
ATOM 709 N N . SER A 1 93 ? 8.216 11.106 39.141 1.00 60.16 93 SER A N 1
ATOM 710 C CA . SER A 1 93 ? 8.872 9.816 39.355 1.00 60.16 93 SER A CA 1
ATOM 711 C C . SER A 1 93 ? 8.666 8.902 38.163 1.00 60.16 93 SER A C 1
ATOM 713 O O . SER A 1 93 ? 7.580 8.821 37.594 1.00 60.16 93 SER A O 1
ATOM 715 N N . ILE A 1 94 ? 9.729 8.184 37.835 1.00 53.03 94 ILE A N 1
ATOM 716 C CA . ILE A 1 94 ? 9.752 7.203 36.768 1.00 53.03 94 ILE A CA 1
ATOM 717 C C . ILE A 1 94 ? 9.307 5.856 37.346 1.00 53.03 94 ILE A C 1
ATOM 719 O O . ILE A 1 94 ? 9.974 5.326 38.237 1.00 53.03 94 ILE A O 1
ATOM 723 N N . ALA A 1 95 ? 8.203 5.290 36.856 1.00 53.25 95 ALA A N 1
ATOM 724 C CA . ALA A 1 95 ? 7.807 3.932 37.226 1.00 53.25 95 ALA A CA 1
ATOM 725 C C . ALA A 1 95 ? 8.792 2.922 36.607 1.00 53.25 95 ALA A C 1
ATOM 727 O O . ALA A 1 95 ? 9.001 2.928 35.394 1.00 53.25 95 ALA A O 1
ATOM 728 N N . LYS A 1 96 ? 9.424 2.095 37.447 1.00 49.09 96 LYS A N 1
ATOM 729 C CA . LYS A 1 96 ? 10.397 1.066 37.053 1.00 49.09 96 LYS A CA 1
ATOM 730 C C . LYS A 1 96 ? 9.776 -0.324 37.088 1.00 49.09 96 LYS A C 1
ATOM 732 O O . LYS A 1 96 ? 8.974 -0.567 38.017 1.00 49.09 96 LYS A O 1
#

Radius of gyration: 19.19 Å; chains: 1; bounding box: 32×26×61 Å

Sequence (96 aa):
MSDVDSETRQGLRILAETSKTIGTEGVARRLLKAAETGRSDDYRAAATIFNSLPLEKRESIRTKAESEAKGIDPGPNDLKQDEVYNPTTDQISIAK